Protein AF-A0A7J6V7M1-F1 (afdb_monomer_lite)

Foldseek 3Di:
DEEEEQAQDPPPVDDPVVVVVCCVPPNVVDPYHYDYQWDQPDWDPDDPNFFIKTFIAGNPPRHTDDIDGHDDD

Sequence (73 aa):
VTFVEALDQLMPGFDPEIGKLAQRILINPRKIDYHTGVFASTITPAKDGKPVSIELIDAKTKELKDTLEVKFQ

Structure (mmCIF, N/CA/C/O backbone):
data_AF-A0A7J6V7M1-F1
#
_entry.id   AF-A0A7J6V7M1-F1
#
loop_
_atom_site.group_PDB
_atom_site.id
_atom_site.type_symbol
_atom_site.label_atom_id
_atom_site.label_alt_id
_atom_site.label_comp_id
_atom_site.label_asym_id
_atom_site.label_entity_id
_atom_site.label_seq_id
_atom_site.pdbx_PDB_ins_code
_atom_site.Cartn_x
_atom_site.Cartn_y
_atom_site.Cartn_z
_atom_site.occupancy
_atom_site.B_iso_or_equiv
_atom_site.auth_seq_id
_atom_site.auth_comp_id
_atom_site.auth_asym_id
_atom_site.auth_atom_id
_atom_site.pdbx_PDB_model_num
ATOM 1 N N . VAL A 1 1 ? -10.102 -7.723 1.295 1.00 85.44 1 VAL A N 1
ATOM 2 C CA . VAL A 1 1 ? -8.653 -7.606 1.588 1.00 85.44 1 VAL A CA 1
ATOM 3 C C . VAL A 1 1 ? -8.141 -6.431 0.786 1.00 85.44 1 VAL A C 1
ATOM 5 O O . VAL A 1 1 ? -8.524 -6.344 -0.378 1.00 85.44 1 VAL A O 1
ATOM 8 N N . THR A 1 2 ? -7.334 -5.567 1.397 1.00 90.69 2 THR A N 1
ATOM 9 C CA . THR A 1 2 ? -6.758 -4.386 0.743 1.00 90.69 2 THR A CA 1
ATOM 10 C C . THR A 1 2 ? -5.238 -4.500 0.743 1.00 90.69 2 THR A C 1
ATOM 12 O O . THR A 1 2 ? -4.655 -4.810 1.780 1.00 90.69 2 THR A O 1
ATOM 15 N N . PHE A 1 3 ? -4.611 -4.298 -0.414 1.00 91.94 3 PHE A N 1
ATOM 16 C CA . PHE A 1 3 ? -3.156 -4.305 -0.579 1.00 91.94 3 PHE A CA 1
ATOM 17 C C . PHE A 1 3 ? -2.621 -2.880 -0.726 1.00 91.94 3 PHE A C 1
ATOM 19 O O . PHE A 1 3 ? -3.208 -2.059 -1.423 1.00 91.94 3 PHE A O 1
ATOM 26 N N . VAL A 1 4 ? -1.480 -2.601 -0.103 1.00 94.94 4 VAL A N 1
ATOM 27 C CA . VAL A 1 4 ? -0.772 -1.321 -0.215 1.00 94.94 4 VAL A CA 1
ATOM 28 C C . VAL A 1 4 ? 0.644 -1.630 -0.688 1.00 94.94 4 VAL A C 1
ATOM 30 O O . VAL A 1 4 ? 1.348 -2.400 -0.040 1.00 94.94 4 VAL A O 1
ATOM 33 N N . GLU A 1 5 ? 1.030 -1.077 -1.834 1.00 94.38 5 GLU A N 1
ATOM 34 C CA . GLU A 1 5 ? 2.286 -1.363 -2.529 1.00 94.38 5 GLU A CA 1
ATOM 35 C C . GLU A 1 5 ? 3.023 -0.059 -2.858 1.00 94.38 5 GLU A C 1
ATOM 37 O O . GLU A 1 5 ? 2.439 0.903 -3.360 1.00 94.38 5 GLU A O 1
ATOM 42 N N . ALA A 1 6 ? 4.327 -0.046 -2.594 1.00 95.56 6 ALA A N 1
ATOM 43 C CA . ALA A 1 6 ? 5.181 1.118 -2.794 1.00 95.56 6 ALA A CA 1
ATOM 44 C C . ALA A 1 6 ? 5.550 1.329 -4.263 1.00 95.56 6 ALA A C 1
ATOM 46 O O . ALA A 1 6 ? 5.768 2.461 -4.694 1.00 95.56 6 ALA A O 1
ATOM 47 N N . LEU A 1 7 ? 5.650 0.244 -5.029 1.00 94.69 7 LEU A N 1
ATOM 48 C CA . LEU A 1 7 ? 5.992 0.287 -6.447 1.00 94.69 7 LEU A CA 1
ATOM 49 C C . LEU A 1 7 ? 4.774 0.656 -7.306 1.00 94.69 7 LEU A C 1
ATOM 51 O O . LEU A 1 7 ? 3.631 0.499 -6.886 1.00 94.69 7 LEU A O 1
ATOM 55 N N . ASP A 1 8 ? 5.022 1.161 -8.5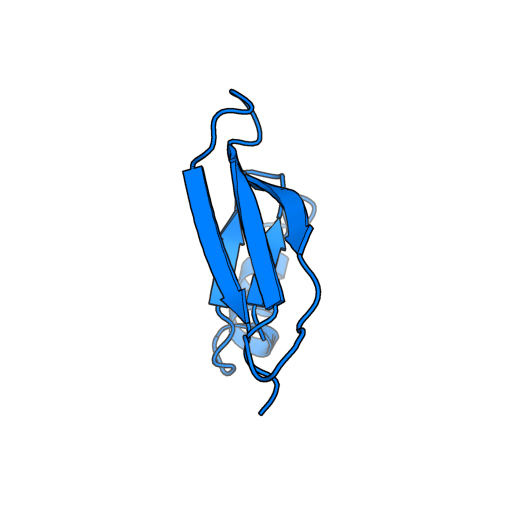19 1.00 90.69 8 ASP A N 1
ATOM 56 C CA . ASP A 1 8 ? 3.978 1.739 -9.386 1.00 90.69 8 ASP A CA 1
ATOM 57 C C . ASP A 1 8 ? 2.950 0.698 -9.880 1.00 90.69 8 ASP A C 1
ATOM 59 O O . ASP A 1 8 ? 1.802 1.036 -10.176 1.00 90.69 8 ASP A O 1
ATOM 63 N N . GLN A 1 9 ? 3.343 -0.577 -9.943 1.00 86.88 9 GLN A N 1
ATOM 64 C CA . GLN A 1 9 ? 2.520 -1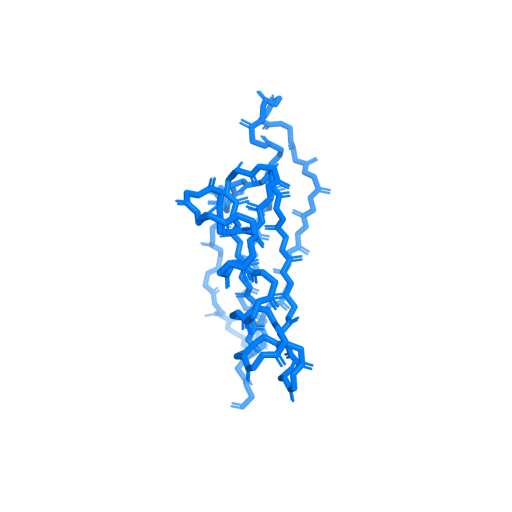.683 -10.428 1.00 86.88 9 GLN A CA 1
ATOM 65 C C . GLN A 1 9 ? 2.495 -2.841 -9.433 1.00 86.88 9 GLN A C 1
ATOM 67 O O . GLN A 1 9 ? 3.452 -3.066 -8.691 1.00 86.88 9 GLN A O 1
ATOM 72 N N . LEU A 1 10 ? 1.417 -3.622 -9.476 1.00 81.31 10 LEU A N 1
ATOM 73 C CA . LEU A 1 10 ? 1.343 -4.894 -8.770 1.00 81.31 10 LEU A CA 1
ATOM 74 C C . LEU A 1 10 ? 2.316 -5.899 -9.397 1.00 81.31 10 LEU A C 1
ATOM 76 O O . LEU A 1 10 ? 2.394 -6.011 -10.618 1.00 81.31 10 LEU A O 1
ATOM 80 N N . MET A 1 11 ? 3.015 -6.662 -8.553 1.00 84.12 11 MET A N 1
ATOM 81 C CA . MET A 1 11 ? 3.943 -7.727 -8.967 1.00 84.12 11 MET A CA 1
ATOM 82 C C . MET A 1 11 ? 5.031 -7.268 -9.972 1.00 84.12 11 MET A C 1
ATOM 84 O O . MET A 1 11 ? 5.211 -7.895 -11.014 1.00 84.12 11 MET A O 1
ATOM 88 N N . PRO A 1 12 ? 5.817 -6.216 -9.676 1.00 84.06 12 PRO A N 1
ATOM 89 C CA . PRO A 1 12 ? 6.741 -5.608 -10.643 1.00 84.06 12 PRO A CA 1
ATOM 90 C C . PRO A 1 12 ? 7.917 -6.502 -11.057 1.00 84.06 12 PRO A C 1
ATOM 92 O O . PRO A 1 12 ? 8.575 -6.214 -12.051 1.00 84.06 12 PRO A O 1
ATOM 95 N N . GLY A 1 13 ? 8.200 -7.564 -10.296 1.00 87.00 13 GLY A N 1
ATOM 96 C CA . GLY A 1 13 ? 9.247 -8.542 -10.602 1.00 87.00 13 GLY A CA 1
ATOM 97 C C . GLY A 1 13 ? 8.767 -9.761 -11.393 1.00 87.00 13 GLY A C 1
ATOM 98 O O . GLY A 1 13 ? 9.566 -10.656 -11.656 1.00 87.00 13 GLY A O 1
ATOM 99 N N . PHE A 1 14 ? 7.477 -9.845 -11.724 1.00 87.88 14 PHE A N 1
ATOM 100 C CA . PHE A 1 14 ? 6.955 -10.957 -12.511 1.00 87.88 14 PHE A CA 1
ATOM 101 C C . PHE A 1 14 ? 7.243 -10.729 -13.992 1.00 87.88 14 PHE A C 1
ATOM 103 O O . PHE A 1 14 ? 7.135 -9.611 -14.495 1.00 87.88 14 PHE A O 1
ATOM 110 N N . ASP A 1 15 ? 7.538 -11.815 -14.705 1.00 92.12 15 ASP A N 1
ATOM 111 C CA . ASP A 1 15 ? 7.424 -11.802 -16.160 1.00 92.12 15 ASP A CA 1
ATOM 112 C C . ASP A 1 15 ? 5.999 -11.355 -16.554 1.00 92.12 15 ASP A C 1
ATOM 114 O O . ASP A 1 15 ? 5.036 -11.809 -15.923 1.00 92.12 15 ASP A O 1
ATOM 118 N N . PRO A 1 16 ? 5.823 -10.490 -17.570 1.00 89.44 16 PRO A N 1
ATOM 119 C CA . PRO A 1 16 ? 4.514 -9.941 -17.914 1.00 89.44 16 PRO A CA 1
ATOM 120 C C . PRO A 1 16 ? 3.430 -10.990 -18.194 1.00 89.44 16 PRO A C 1
ATOM 122 O O . PRO A 1 16 ? 2.274 -10.792 -17.810 1.00 89.44 16 PRO A O 1
ATOM 125 N N . GLU A 1 17 ? 3.768 -12.112 -18.833 1.00 91.31 17 GLU A N 1
ATOM 126 C CA . GLU A 1 17 ? 2.793 -13.163 -19.144 1.00 91.31 17 GLU A CA 1
ATOM 127 C C . GLU A 1 17 ? 2.435 -13.976 -17.894 1.00 91.31 17 GLU A C 1
ATOM 129 O O . GLU A 1 17 ? 1.261 -14.291 -17.666 1.00 91.31 17 GLU A O 1
ATOM 134 N N . ILE A 1 18 ? 3.412 -14.223 -17.015 1.00 92.31 18 ILE A N 1
ATOM 135 C CA . ILE A 1 18 ? 3.164 -14.839 -15.702 1.00 92.31 18 ILE A CA 1
ATOM 136 C C . ILE A 1 18 ? 2.303 -13.911 -14.834 1.00 92.31 18 ILE A C 1
ATOM 138 O O . ILE A 1 18 ? 1.344 -14.367 -14.208 1.00 92.31 18 ILE A O 1
ATOM 142 N N . GLY A 1 19 ? 2.590 -12.608 -14.832 1.00 88.81 19 GLY A N 1
ATOM 143 C CA . GLY A 1 19 ? 1.827 -11.589 -14.111 1.00 88.81 19 GLY A CA 1
ATOM 144 C C . GLY A 1 19 ? 0.367 -11.534 -14.561 1.00 88.81 19 GLY A C 1
ATOM 145 O O . GLY A 1 19 ? -0.533 -11.559 -13.722 1.00 88.81 19 GLY A O 1
ATOM 146 N N . LYS A 1 20 ? 0.104 -11.563 -15.875 1.00 88.56 20 LYS A N 1
ATOM 147 C CA . LYS A 1 20 ? -1.264 -11.639 -16.424 1.00 88.56 20 LYS A CA 1
ATOM 148 C C . LYS A 1 20 ? -1.994 -12.903 -15.981 1.00 88.56 20 LYS A C 1
ATOM 150 O O . LYS A 1 20 ? -3.169 -12.834 -15.609 1.00 88.56 20 LYS A O 1
ATOM 155 N N . LEU A 1 21 ? -1.324 -14.056 -16.018 1.00 92.56 21 LEU A N 1
ATOM 156 C CA . LEU A 1 21 ? -1.924 -15.320 -15.599 1.00 92.56 21 LEU A CA 1
ATOM 157 C C . LEU A 1 21 ? -2.249 -15.309 -14.098 1.00 92.56 21 LEU A C 1
ATOM 159 O O . LEU A 1 21 ? -3.368 -15.655 -13.713 1.00 92.56 21 LEU A O 1
ATOM 163 N N . ALA A 1 22 ? -1.313 -14.850 -13.263 1.00 88.50 22 ALA A N 1
ATOM 164 C CA . ALA A 1 22 ? -1.507 -14.700 -11.824 1.00 88.50 22 ALA A CA 1
ATOM 165 C C . ALA A 1 22 ? -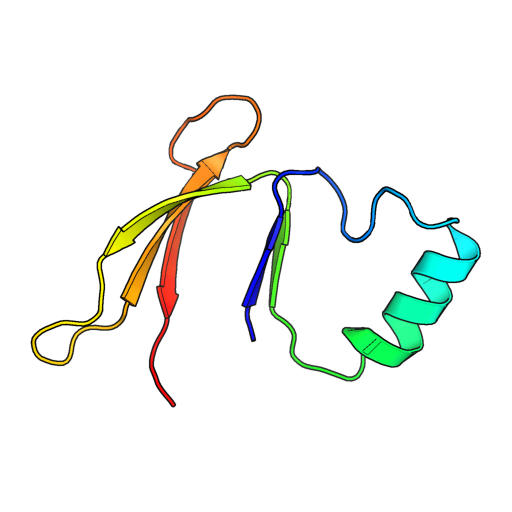2.647 -13.721 -11.512 1.00 88.50 22 ALA A C 1
ATOM 167 O O . ALA A 1 22 ? -3.539 -14.048 -10.731 1.00 88.50 22 ALA A O 1
ATOM 168 N N . GLN A 1 23 ? -2.685 -12.568 -12.185 1.00 85.25 23 GLN A N 1
ATOM 169 C CA . GLN A 1 23 ? -3.769 -11.596 -12.064 1.00 85.25 23 GLN A CA 1
ATOM 170 C C . GLN A 1 23 ? -5.121 -12.241 -12.391 1.00 85.25 23 GLN A C 1
ATOM 172 O O . GLN A 1 23 ? -6.066 -12.128 -11.614 1.00 85.25 23 GLN A O 1
ATOM 177 N N . ARG A 1 24 ? -5.219 -12.976 -13.505 1.00 89.31 24 ARG A N 1
ATOM 178 C CA . ARG A 1 24 ? -6.463 -13.631 -13.932 1.00 89.31 24 ARG A CA 1
ATOM 179 C C . ARG A 1 24 ? -6.929 -14.725 -12.972 1.00 89.31 24 ARG A C 1
ATOM 181 O O . ARG A 1 24 ? -8.132 -14.849 -12.763 1.00 89.31 24 ARG A O 1
ATOM 188 N N . ILE A 1 25 ? -6.015 -15.540 -12.448 1.00 91.62 25 ILE A N 1
ATOM 189 C CA . ILE A 1 25 ? -6.360 -16.727 -11.651 1.00 91.62 25 ILE A CA 1
ATOM 190 C C . ILE A 1 25 ? -6.509 -16.391 -10.165 1.00 91.62 25 ILE A C 1
ATOM 192 O O . ILE A 1 25 ? -7.406 -16.908 -9.503 1.00 91.62 25 ILE A O 1
ATOM 196 N N . LEU A 1 26 ? -5.631 -15.547 -9.624 1.00 85.44 26 LEU A N 1
ATOM 197 C CA . LEU A 1 26 ? -5.516 -15.324 -8.183 1.00 85.44 26 LEU A CA 1
ATOM 198 C C . LEU A 1 26 ? -6.152 -14.012 -7.730 1.00 85.44 26 LEU A C 1
ATOM 200 O O . LEU A 1 26 ? -6.698 -13.969 -6.628 1.00 85.44 26 LEU A O 1
ATOM 204 N N . ILE A 1 27 ? -6.088 -12.964 -8.557 1.00 83.56 27 ILE A N 1
ATOM 205 C CA . ILE A 1 27 ? -6.498 -11.614 -8.153 1.00 83.56 27 ILE A CA 1
ATOM 206 C C . ILE A 1 27 ? -7.915 -11.296 -8.635 1.00 83.56 27 ILE A C 1
ATOM 208 O O . ILE A 1 27 ? -8.799 -11.112 -7.808 1.00 83.56 27 ILE A O 1
ATOM 212 N N . ASN A 1 28 ? -8.168 -11.313 -9.946 1.00 86.31 28 ASN A N 1
ATOM 213 C CA . ASN A 1 28 ? -9.444 -10.908 -10.555 1.00 86.31 28 ASN A CA 1
ATOM 214 C C . ASN A 1 28 ? -10.692 -11.632 -10.015 1.00 86.31 28 ASN A C 1
ATOM 216 O O . ASN A 1 28 ? -11.722 -10.977 -9.870 1.00 86.31 28 ASN A O 1
ATOM 220 N N . PRO A 1 29 ? -10.666 -12.947 -9.707 1.00 91.44 29 PRO A N 1
ATOM 221 C CA . PRO A 1 29 ? -11.842 -13.630 -9.165 1.00 91.44 29 PRO A CA 1
ATOM 222 C C . PRO A 1 29 ? -12.173 -13.204 -7.729 1.00 91.44 29 PRO A C 1
ATOM 224 O O . PRO A 1 29 ? -13.219 -13.575 -7.199 1.00 91.44 29 PRO A O 1
ATOM 227 N N . ARG A 1 30 ? -11.274 -12.467 -7.068 1.00 87.62 30 ARG A N 1
ATOM 228 C CA . ARG A 1 30 ? -11.427 -11.995 -5.696 1.00 87.62 30 ARG A CA 1
ATOM 229 C C . ARG A 1 30 ? -11.720 -10.500 -5.708 1.00 87.62 30 ARG A C 1
ATOM 231 O O . ARG A 1 30 ? -11.164 -9.741 -6.492 1.00 87.62 30 ARG A O 1
ATOM 238 N N . LYS A 1 31 ? -12.539 -10.048 -4.760 1.00 82.56 31 LYS A N 1
ATOM 239 C CA . LYS A 1 31 ? -12.724 -8.617 -4.492 1.00 82.56 31 LYS A CA 1
ATOM 240 C C . LYS A 1 31 ? -11.542 -8.095 -3.665 1.00 82.56 31 LYS A C 1
ATO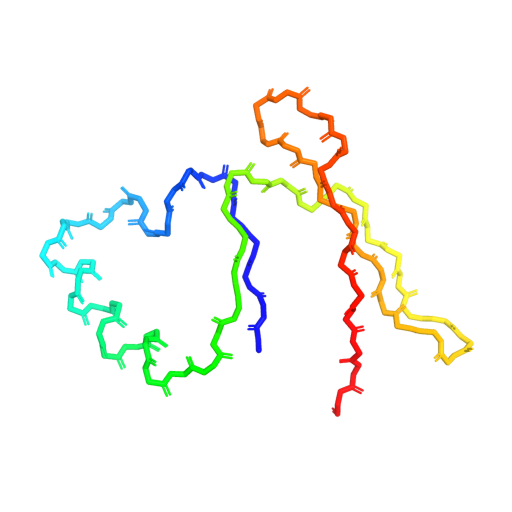M 242 O O . LYS A 1 31 ? -11.663 -7.893 -2.454 1.00 82.56 31 LYS A O 1
ATOM 247 N N . ILE A 1 32 ? -10.378 -7.997 -4.304 1.00 85.69 32 ILE A N 1
ATOM 248 C CA . ILE A 1 32 ? -9.174 -7.397 -3.726 1.00 85.69 32 ILE A CA 1
ATOM 249 C C . ILE A 1 32 ? -9.127 -5.940 -4.157 1.00 85.69 32 ILE A C 1
ATOM 251 O O . ILE A 1 32 ? -9.133 -5.636 -5.345 1.00 85.69 32 ILE A O 1
ATOM 255 N N . ASP A 1 33 ? -9.084 -5.068 -3.165 1.00 89.06 33 ASP A N 1
ATOM 256 C CA . ASP A 1 33 ? -8.809 -3.653 -3.347 1.00 89.06 33 ASP A CA 1
ATOM 257 C C . ASP A 1 33 ? -7.299 -3.419 -3.213 1.00 89.06 33 ASP A C 1
ATOM 259 O O . ASP A 1 33 ? -6.621 -4.161 -2.491 1.00 89.06 33 ASP A O 1
ATOM 263 N N . TYR A 1 34 ? -6.738 -2.451 -3.932 1.00 91.06 34 TYR A N 1
ATOM 264 C CA . TYR A 1 34 ? -5.300 -2.206 -3.869 1.00 91.06 34 TYR A CA 1
ATOM 265 C C . TYR A 1 34 ? -4.910 -0.772 -4.220 1.00 91.06 34 TYR A C 1
ATOM 267 O O . TYR A 1 34 ? -5.517 -0.131 -5.074 1.00 91.06 34 TYR A O 1
ATOM 275 N N . HIS A 1 35 ? -3.821 -0.314 -3.607 1.00 94.81 35 HIS A N 1
ATOM 276 C CA . HIS A 1 35 ? -3.215 0.992 -3.836 1.00 94.81 35 HIS A CA 1
ATOM 277 C C . HIS A 1 35 ? -1.728 0.802 -4.146 1.00 94.81 35 HIS A C 1
ATOM 279 O O . HIS A 1 35 ? -0.990 0.280 -3.313 1.00 94.81 35 HIS A O 1
ATOM 285 N N . THR A 1 36 ? -1.292 1.206 -5.339 1.00 95.56 36 THR A N 1
ATOM 286 C CA . THR A 1 36 ? 0.118 1.175 -5.758 1.00 95.56 36 THR A CA 1
ATOM 287 C C . THR A 1 36 ? 0.738 2.572 -5.724 1.00 95.56 36 THR A C 1
ATOM 289 O O . THR A 1 36 ? 0.034 3.589 -5.702 1.00 95.56 36 THR A O 1
ATOM 292 N N . GLY A 1 37 ? 2.070 2.636 -5.713 1.00 97.12 37 GLY A N 1
ATOM 293 C CA . GLY A 1 37 ? 2.814 3.891 -5.647 1.00 97.12 37 GLY A CA 1
ATOM 294 C C . GLY A 1 37 ? 2.631 4.641 -4.324 1.00 97.12 37 GLY A C 1
ATOM 295 O O . GLY A 1 37 ? 2.682 5.872 -4.318 1.00 97.12 37 GLY A O 1
ATOM 296 N N . VAL A 1 38 ? 2.367 3.937 -3.216 1.00 98.00 38 VAL A N 1
ATOM 297 C CA . VAL A 1 38 ? 2.116 4.551 -1.901 1.00 98.00 38 VAL A CA 1
ATOM 298 C C . VAL A 1 38 ? 2.792 3.802 -0.752 1.00 98.00 38 VAL A C 1
ATOM 300 O O . VAL A 1 38 ? 2.964 2.588 -0.798 1.00 98.00 38 VAL A O 1
ATOM 303 N N . PHE A 1 39 ? 3.128 4.517 0.322 1.00 97.81 39 PHE A N 1
ATOM 304 C CA . PHE A 1 39 ? 3.483 3.909 1.608 1.00 97.81 39 PHE A CA 1
ATOM 305 C C . PHE A 1 39 ? 2.349 4.091 2.610 1.00 97.81 39 PHE A C 1
ATOM 307 O O . PHE A 1 39 ? 1.786 5.177 2.705 1.00 97.81 39 PHE A O 1
ATOM 314 N N . ALA A 1 40 ? 2.083 3.065 3.418 1.00 97.25 40 ALA A N 1
ATOM 315 C CA . ALA A 1 40 ? 1.333 3.228 4.660 1.00 97.25 40 ALA A CA 1
ATOM 316 C C . ALA A 1 40 ? 2.249 3.896 5.699 1.00 97.25 40 ALA A C 1
ATOM 318 O O . ALA A 1 40 ? 3.091 3.228 6.300 1.00 97.25 40 ALA A O 1
ATOM 319 N N . SER A 1 41 ? 2.145 5.216 5.857 1.00 97.88 41 SER A N 1
ATOM 320 C CA . SER A 1 41 ? 3.052 6.001 6.708 1.00 97.88 41 SER A CA 1
ATOM 321 C C . SER A 1 41 ? 2.678 5.937 8.182 1.00 97.88 41 SER A C 1
ATOM 323 O O . SER A 1 41 ? 3.552 5.785 9.034 1.00 97.88 41 SER A O 1
ATOM 325 N N . THR A 1 42 ? 1.382 6.030 8.475 1.00 97.62 42 THR A N 1
ATOM 326 C CA . THR A 1 42 ? 0.853 6.094 9.837 1.00 97.62 42 THR A CA 1
ATOM 327 C C . THR A 1 42 ? -0.308 5.125 9.964 1.00 97.62 42 THR A C 1
ATOM 329 O O . THR A 1 42 ? -1.251 5.181 9.179 1.00 97.62 42 THR A O 1
ATOM 332 N N . ILE A 1 43 ? -0.263 4.249 10.968 1.00 95.62 43 ILE A N 1
ATOM 333 C CA . ILE A 1 43 ? -1.348 3.314 11.277 1.00 95.62 43 ILE A CA 1
ATOM 334 C C . ILE A 1 43 ? -1.887 3.662 12.659 1.00 95.62 43 ILE A C 1
ATOM 336 O O . ILE A 1 43 ? -1.215 3.470 13.672 1.00 95.62 43 ILE A O 1
ATOM 340 N N . THR A 1 44 ? -3.120 4.153 12.694 1.00 95.69 44 THR A N 1
ATOM 341 C CA . THR A 1 44 ? -3.865 4.376 13.931 1.00 95.69 44 THR A CA 1
ATOM 342 C C . THR A 1 44 ? -4.702 3.134 14.222 1.00 95.69 44 THR A C 1
ATOM 344 O O . THR A 1 44 ? -5.624 2.832 13.458 1.00 95.69 44 THR A O 1
ATOM 347 N N . PRO A 1 45 ? -4.406 2.386 15.300 1.00 93.44 45 PRO A N 1
ATOM 348 C CA . PRO A 1 45 ? -5.149 1.179 15.627 1.00 93.44 45 PRO A CA 1
ATOM 349 C C . PRO A 1 45 ? -6.598 1.508 15.994 1.00 93.44 45 PRO A C 1
ATOM 351 O O . PRO A 1 45 ? -6.905 2.593 16.490 1.00 93.44 45 PRO A O 1
ATOM 354 N N . ALA A 1 46 ? -7.487 0.536 15.794 1.00 92.25 46 ALA A N 1
ATOM 355 C CA . ALA A 1 46 ? -8.875 0.666 16.205 1.00 92.25 46 ALA A CA 1
ATOM 356 C C . ALA A 1 46 ? -8.965 0.852 17.721 1.00 92.25 46 ALA A C 1
ATOM 358 O O . ALA A 1 46 ? -8.368 0.103 18.499 1.00 92.25 46 ALA A O 1
ATOM 359 N N . LYS A 1 47 ? -9.744 1.848 18.134 1.00 90.19 47 LYS A N 1
ATOM 360 C CA . LYS A 1 47 ? -9.997 2.163 19.537 1.00 90.19 47 LYS A CA 1
ATOM 361 C C . LYS A 1 47 ? -11.413 2.709 19.676 1.00 90.19 47 LYS A C 1
ATOM 363 O O . LYS A 1 47 ? -11.886 3.424 18.796 1.00 90.19 47 LYS A O 1
ATOM 368 N N . ASP A 1 48 ? -12.090 2.357 20.767 1.00 88.25 48 ASP A N 1
ATOM 369 C CA . ASP A 1 48 ? -13.411 2.894 21.127 1.00 88.25 48 ASP A CA 1
ATOM 370 C C . ASP A 1 48 ? -14.470 2.743 20.010 1.00 88.25 48 ASP A C 1
ATOM 372 O O . ASP A 1 48 ? -15.254 3.650 19.742 1.00 88.25 48 ASP A O 1
ATOM 376 N N . GLY A 1 49 ? -14.467 1.602 19.309 1.00 84.56 49 GLY A N 1
ATOM 377 C CA . GLY A 1 49 ? -15.417 1.302 18.226 1.00 84.56 49 GLY A CA 1
ATOM 378 C C . GLY A 1 49 ? -15.124 1.985 16.883 1.00 84.56 49 GLY A C 1
ATOM 379 O O . GLY A 1 49 ? -15.883 1.799 15.933 1.00 84.56 49 GLY A O 1
ATOM 380 N N . LYS A 1 50 ? -14.028 2.748 16.774 1.00 87.81 50 LYS A N 1
ATOM 381 C CA . LYS A 1 50 ? -13.574 3.354 15.513 1.00 87.81 50 LYS A CA 1
ATOM 382 C C . LYS A 1 50 ? -12.764 2.357 14.670 1.00 87.81 50 LYS A C 1
ATOM 384 O O . LYS A 1 50 ? -12.080 1.508 15.249 1.00 87.81 50 LYS A O 1
ATOM 389 N N . PRO A 1 51 ? -12.818 2.449 13.326 1.00 93.44 51 PRO A N 1
ATOM 390 C CA . PRO A 1 51 ? -11.994 1.621 12.447 1.00 93.44 51 PRO A CA 1
ATOM 391 C C . PRO A 1 51 ? -10.498 1.910 12.624 1.00 93.44 51 PRO A C 1
ATOM 393 O O . PRO A 1 51 ? -10.109 2.946 13.165 1.00 93.44 51 PRO A O 1
ATOM 396 N N . VAL A 1 52 ? -9.657 0.996 12.136 1.00 94.94 52 VAL A N 1
ATOM 397 C CA . VAL A 1 52 ? -8.233 1.292 11.924 1.00 94.94 52 VAL A CA 1
ATOM 398 C C . VAL A 1 52 ? -8.148 2.370 10.848 1.00 94.94 52 VAL A C 1
ATOM 400 O O . VAL A 1 52 ? -8.810 2.244 9.820 1.00 94.94 52 VAL A O 1
ATOM 403 N N . SER A 1 53 ? -7.337 3.400 11.068 1.00 95.81 53 SER A N 1
ATOM 404 C CA . SER A 1 53 ? -7.071 4.440 10.071 1.00 95.81 53 SER A CA 1
ATOM 405 C C . SER A 1 53 ? -5.627 4.342 9.595 1.00 95.81 53 SER A C 1
ATOM 407 O O . SER A 1 53 ? -4.718 4.194 10.414 1.00 95.81 53 SER A O 1
ATOM 409 N N . ILE A 1 54 ? -5.416 4.378 8.283 1.00 97.38 54 ILE A N 1
ATOM 410 C CA . ILE A 1 54 ? -4.102 4.238 7.655 1.00 97.38 54 ILE A CA 1
ATOM 411 C C . ILE A 1 54 ? -3.878 5.423 6.726 1.00 97.38 54 ILE A C 1
ATOM 413 O O . ILE A 1 54 ? -4.575 5.562 5.725 1.00 97.38 54 ILE A O 1
ATOM 417 N N . GLU A 1 55 ? -2.882 6.246 7.027 1.00 98.31 55 GLU A N 1
ATOM 418 C CA . GLU A 1 55 ? -2.435 7.302 6.121 1.00 98.31 55 GLU A CA 1
ATOM 419 C C . GLU A 1 55 ? -1.584 6.694 5.007 1.00 98.31 55 GLU A C 1
ATOM 421 O O . GLU A 1 55 ? -0.619 5.963 5.260 1.00 98.31 55 GLU A O 1
ATOM 426 N N . LEU A 1 56 ? -1.949 7.007 3.768 1.00 98.44 56 LEU A N 1
ATOM 427 C CA . LEU A 1 56 ? -1.206 6.660 2.572 1.00 98.44 56 LEU A CA 1
ATOM 428 C C . LEU A 1 56 ? -0.489 7.900 2.053 1.00 98.44 56 LEU A C 1
ATOM 430 O O . LEU A 1 56 ? -1.128 8.886 1.684 1.00 98.44 56 LEU A O 1
ATOM 434 N N . ILE A 1 57 ? 0.835 7.835 1.967 1.00 98.56 57 ILE A N 1
ATOM 435 C CA . ILE A 1 57 ? 1.649 8.876 1.331 1.00 98.56 57 ILE A CA 1
ATOM 436 C C . ILE A 1 57 ? 2.105 8.420 -0.047 1.00 98.56 57 ILE A C 1
ATOM 438 O O . ILE A 1 57 ? 2.360 7.233 -0.259 1.00 98.56 57 ILE A O 1
ATOM 442 N N . ASP A 1 58 ? 2.254 9.357 -0.978 1.00 98.31 58 ASP A N 1
ATOM 443 C CA . ASP A 1 58 ? 2.857 9.065 -2.274 1.00 98.31 58 ASP A CA 1
ATOM 444 C C . ASP A 1 58 ? 4.287 8.533 -2.093 1.00 98.31 58 ASP A C 1
ATOM 446 O O . ASP A 1 58 ? 5.099 9.083 -1.340 1.00 98.31 58 ASP A O 1
ATOM 450 N N . ALA A 1 59 ? 4.612 7.436 -2.777 1.00 97.50 59 ALA A N 1
ATOM 451 C CA . ALA A 1 59 ? 5.893 6.773 -2.583 1.00 97.50 59 ALA A CA 1
ATOM 452 C C . ALA A 1 59 ? 7.090 7.629 -3.023 1.00 97.50 59 ALA A C 1
ATOM 454 O O . ALA 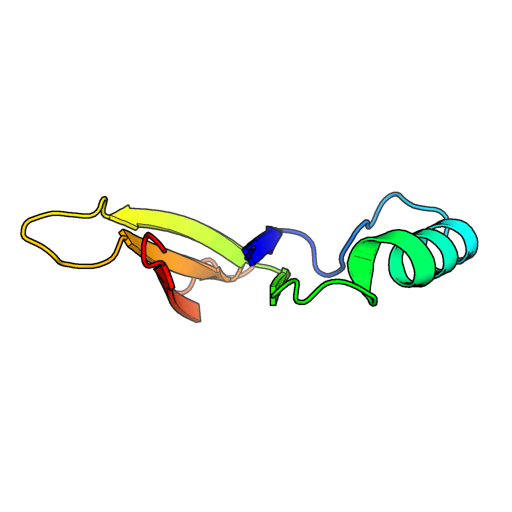A 1 59 ? 8.185 7.477 -2.465 1.00 97.50 59 ALA A O 1
ATOM 455 N N . LYS A 1 60 ? 6.891 8.540 -3.980 1.00 96.94 60 LYS A N 1
ATOM 456 C CA . LYS A 1 60 ? 7.936 9.392 -4.551 1.00 96.94 60 LYS A CA 1
ATOM 457 C C . LYS A 1 60 ? 8.006 10.723 -3.810 1.00 96.94 60 LYS A C 1
ATOM 459 O O . LYS A 1 60 ? 9.085 11.082 -3.345 1.00 96.94 60 LYS A O 1
ATOM 464 N N . THR A 1 61 ? 6.880 11.422 -3.662 1.00 98.12 61 THR A N 1
ATOM 465 C CA . THR A 1 61 ? 6.864 12.782 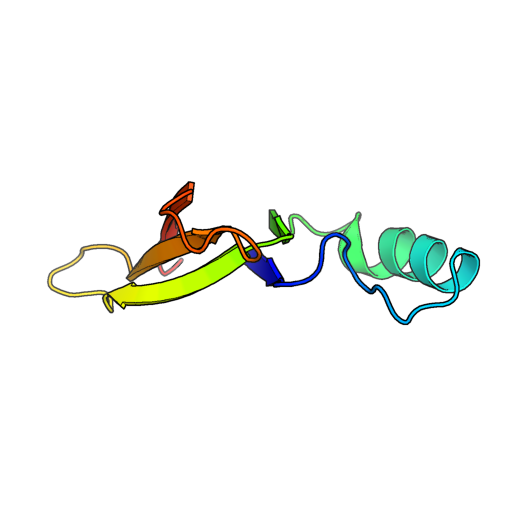-3.084 1.00 98.12 61 THR A CA 1
ATOM 466 C C . THR A 1 61 ? 6.772 12.801 -1.561 1.00 98.12 61 THR A C 1
ATOM 468 O O . THR A 1 61 ? 7.148 13.795 -0.949 1.00 98.12 61 THR A O 1
ATOM 471 N N . LYS A 1 62 ? 6.329 11.697 -0.941 1.00 97.25 62 LYS A N 1
ATOM 472 C CA . LYS A 1 62 ? 6.043 11.574 0.503 1.00 97.25 62 LYS A CA 1
ATOM 473 C C . LYS A 1 62 ? 4.903 12.462 1.003 1.00 97.25 62 LYS A C 1
ATOM 475 O O . LYS A 1 62 ? 4.686 12.543 2.209 1.00 97.25 62 LYS A O 1
ATOM 480 N N . GLU A 1 63 ? 4.165 13.099 0.104 1.00 98.31 63 GLU A N 1
ATOM 481 C CA . GLU A 1 63 ? 2.989 13.888 0.455 1.00 98.31 63 GLU A CA 1
ATOM 482 C C . GLU A 1 63 ? 1.812 12.970 0.789 1.00 98.31 63 GLU A C 1
ATOM 484 O O . GLU A 1 63 ? 1.670 11.892 0.204 1.00 98.31 63 GLU A O 1
ATOM 489 N N . LEU A 1 64 ? 0.963 13.397 1.728 1.00 98.19 64 LEU A N 1
ATOM 490 C CA . LEU A 1 64 ? -0.267 12.681 2.056 1.00 98.19 64 LEU A CA 1
ATOM 491 C C . LEU A 1 64 ? -1.155 12.602 0.815 1.00 98.19 64 LEU A C 1
ATOM 493 O O . LEU A 1 64 ? -1.502 13.622 0.222 1.00 98.19 64 LEU A O 1
ATOM 497 N N . LYS A 1 65 ? -1.518 11.379 0.443 1.00 97.50 65 LYS A N 1
ATOM 498 C CA . LYS A 1 65 ? -2.315 11.086 -0.744 1.00 97.50 65 LYS A CA 1
ATOM 499 C C . LYS A 1 65 ? -3.736 10.683 -0.383 1.00 97.50 65 LYS A C 1
ATOM 501 O O . LYS A 1 65 ? -4.662 11.112 -1.062 1.00 97.50 65 LYS A O 1
ATOM 506 N N . ASP A 1 66 ? -3.899 9.860 0.652 1.00 97.00 66 ASP A N 1
ATOM 507 C CA . ASP A 1 66 ? -5.209 9.368 1.084 1.00 97.00 66 ASP A CA 1
ATOM 508 C C . ASP A 1 66 ? -5.183 8.851 2.534 1.00 97.00 66 ASP A C 1
ATOM 510 O O . ASP A 1 66 ? -4.111 8.639 3.105 1.00 97.00 66 ASP A O 1
ATOM 514 N N . THR A 1 67 ? -6.361 8.591 3.101 1.00 97.12 67 THR A N 1
ATOM 515 C CA . THR A 1 67 ? -6.538 7.935 4.401 1.00 97.12 67 THR A CA 1
ATOM 516 C C . THR A 1 67 ? -7.550 6.798 4.279 1.00 97.12 67 THR A C 1
ATOM 518 O O . THR A 1 67 ? -8.729 7.023 4.012 1.00 97.12 67 THR A O 1
ATOM 521 N N . LEU A 1 68 ? -7.108 5.566 4.528 1.00 95.81 68 LEU A N 1
ATOM 522 C CA . LEU A 1 68 ? -7.958 4.379 4.491 1.00 95.81 68 LEU A CA 1
ATOM 523 C C . LEU A 1 68 ? -8.544 4.057 5.862 1.00 95.81 68 LEU A C 1
ATOM 525 O O . LEU A 1 68 ? -7.810 3.918 6.839 1.00 95.81 68 LEU A O 1
ATOM 529 N N . GLU A 1 69 ? -9.854 3.820 5.913 1.00 94.75 69 GLU A N 1
ATOM 530 C CA . GLU A 1 69 ? -10.518 3.242 7.081 1.00 94.75 69 GLU A CA 1
ATOM 531 C C . GLU A 1 69 ? -10.780 1.747 6.882 1.00 94.75 69 GLU A C 1
ATOM 533 O O . GLU A 1 69 ? -11.545 1.334 6.008 1.00 94.75 69 GLU A O 1
ATOM 538 N N . VAL A 1 70 ? -10.190 0.917 7.741 1.00 90.94 70 VAL A N 1
ATOM 539 C CA . VAL A 1 70 ? -10.360 -0.537 7.714 1.00 90.94 70 VAL A CA 1
ATOM 540 C C . VAL A 1 70 ? -11.183 -0.977 8.919 1.00 90.94 70 VAL A C 1
ATOM 542 O O . VAL A 1 70 ? -10.789 -0.811 10.077 1.00 90.94 70 VAL A O 1
ATOM 545 N N . LYS A 1 71 ? -12.352 -1.555 8.640 1.00 84.94 71 LYS A N 1
ATOM 546 C CA . LYS A 1 71 ? -13.235 -2.151 9.648 1.00 84.94 71 LYS A CA 1
ATOM 547 C C . LYS A 1 71 ? -12.911 -3.632 9.810 1.00 84.94 71 LYS A C 1
ATOM 549 O O . LYS A 1 71 ? -12.707 -4.331 8.820 1.00 84.94 71 LYS A O 1
ATOM 554 N N . PHE A 1 72 ? -12.928 -4.111 11.048 1.00 70.50 72 PHE A N 1
ATOM 555 C CA . PHE A 1 72 ? -13.012 -5.544 11.315 1.00 70.50 72 PHE A CA 1
ATOM 556 C C . PHE A 1 72 ? -14.432 -5.995 10.946 1.00 70.50 72 PHE A C 1
ATOM 558 O O . PHE A 1 72 ? -15.397 -5.452 11.487 1.00 70.50 72 PHE A O 1
ATOM 565 N N . GLN A 1 73 ? -14.551 -6.886 9.960 1.00 60.84 73 GLN A N 1
ATOM 566 C CA . GLN A 1 73 ? -15.803 -7.577 9.630 1.00 60.84 73 GLN A CA 1
ATOM 567 C C . GLN A 1 73 ? -15.926 -8.856 10.448 1.00 60.84 73 GLN A C 1
ATOM 569 O O . GLN A 1 73 ? -14.874 -9.502 10.662 1.00 60.84 73 GLN A O 1
#

Secondary structure (DSSP, 8-state):
-EEE-SSSSSSTTS-HHHHHHHIIIIITTS--EEE-SEEEEEEE---TTPPEEEEEEETTT--EEEEEEE---

Organism: Thalictrum thalictroides (NCBI:txid46969)

InterPro domains:
  IPR036188 FAD/NAD(P)-binding domain superfamily [G3DSA:3.50.50.60] (1-70)
  IPR036188 FAD/NAD(P)-binding domain superfamily [SSF51905] (1-52)
  IPR039648 Pyridine nucleotide-disulphide oxidoreductase, N-terminal [PF00070] (1-56)
  IPR050151 Class-I pyridine nucleotide-disulfide oxidoreductase [PTHR22912] (1-70)

pLDDT: mean 91.46, std 6.52, range [60.84, 98.56]

Radius of gyration: 14.42 Å; chains: 1; bounding box: 25×31×40 Å